Protein AF-A0A3M7N855-F1 (afdb_monomer)

Foldseek 3Di:
DDDDPDFFAADDDDPPDDPDDDAGDDPPQPADFQLKWKQKAAPPDPDTDTWFWLAASVLRHAPPDPDPDDPDPRRHRDTDTDADQDCPRVVSVQVPDDCVNGGPGGMDIDIDDQPHPVRPVDDPVRSVPPPDDDDDDDDSRCRSVNRRVVNVVVVVVVVVVVVVVPDDDD

Nearest PDB structures (foldseek):
  5ogx-assembly1_A  TM=7.731E-01  e=2.009E-02  Amycolatopsis methanolica 239
  5m8i-assembly1_A  TM=2.049E-01  e=6.985E+00  Homo sapiens

Secondary structure (DSSP, 8-state):
------PPPBB---SSS--------PSSP----TT-EEEEE-TT--SPEEEEB-S-GGGGS-----S----PPPPPP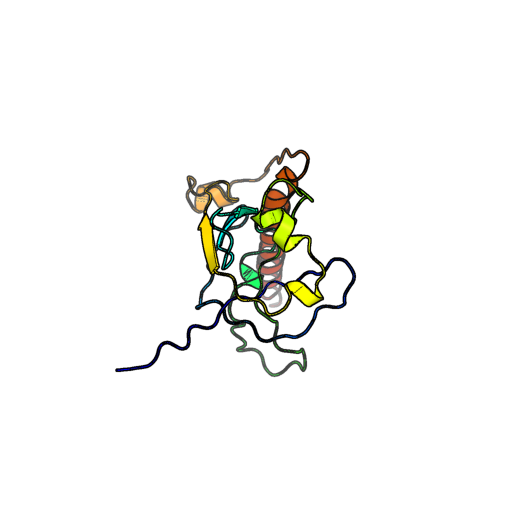---B-----TTSHHHHHHTS-HHHHBT-B-EEEEE----SS-TTS-HHHHHT---------GGGGHHHHHHHHHHHHHHHHHHHHHHTT----

Mean predicted aligned error: 10.99 Å

Radius of gyration: 18.7 Å; Cα contacts (8 Å, |Δi|>4): 219; chains: 1; bounding box: 60×41×47 Å

Structure (mmCIF, N/CA/C/O backbone):
data_AF-A0A3M7N855-F1
#
_entry.id   AF-A0A3M7N855-F1
#
loop_
_atom_site.group_PDB
_atom_site.id
_atom_site.type_symbol
_atom_site.label_atom_id
_atom_site.label_alt_id
_atom_site.label_comp_id
_atom_site.label_asym_id
_atom_site.label_entity_id
_atom_site.label_seq_id
_atom_site.pdbx_PDB_ins_code
_atom_site.Cartn_x
_atom_site.Cartn_y
_atom_site.Cartn_z
_atom_site.occupancy
_atom_site.B_iso_or_equiv
_atom_site.auth_seq_id
_atom_site.auth_comp_id
_atom_site.auth_asym_id
_atom_site.auth_atom_id
_atom_site.pdbx_PDB_model_num
ATOM 1 N N . MET A 1 1 ? 16.494 -20.691 25.460 1.00 31.66 1 MET A N 1
ATOM 2 C CA . MET A 1 1 ? 15.210 -20.409 24.784 1.00 31.66 1 MET A CA 1
ATOM 3 C C . MET A 1 1 ? 15.028 -18.900 24.778 1.00 31.66 1 MET A C 1
ATOM 5 O O . MET A 1 1 ? 14.786 -18.340 25.837 1.00 31.66 1 MET A O 1
ATOM 9 N N . ALA A 1 2 ? 15.296 -18.228 23.657 1.00 28.28 2 ALA A N 1
ATOM 10 C CA . ALA A 1 2 ? 15.211 -16.769 23.586 1.00 28.28 2 ALA A CA 1
ATOM 11 C C . ALA A 1 2 ? 13.758 -16.338 23.326 1.00 28.28 2 ALA A C 1
ATOM 13 O O . ALA A 1 2 ? 13.122 -16.823 22.393 1.00 28.28 2 ALA A O 1
ATOM 14 N N . SER A 1 3 ? 13.261 -15.464 24.200 1.00 33.09 3 SER A N 1
ATOM 15 C CA . SER A 1 3 ? 11.939 -14.837 24.183 1.00 33.09 3 SER A CA 1
ATOM 16 C C . SER A 1 3 ? 11.781 -13.918 22.964 1.00 33.09 3 SER A C 1
ATOM 18 O O . SER A 1 3 ? 12.612 -13.039 22.734 1.00 33.09 3 SER A O 1
ATOM 20 N N . ALA A 1 4 ? 10.725 -14.140 22.179 1.00 33.78 4 ALA A N 1
ATOM 21 C CA . ALA A 1 4 ? 10.366 -13.345 21.011 1.00 33.78 4 ALA A CA 1
ATOM 22 C C . ALA A 1 4 ? 9.604 -12.085 21.445 1.00 33.78 4 ALA A C 1
ATOM 24 O O . ALA A 1 4 ? 8.377 -12.082 21.494 1.00 33.78 4 ALA A O 1
ATOM 25 N N . ASN A 1 5 ? 10.330 -11.009 21.748 1.00 34.28 5 ASN A N 1
ATOM 26 C CA . ASN A 1 5 ? 9.730 -9.677 21.771 1.00 34.28 5 ASN A CA 1
ATOM 27 C C . ASN A 1 5 ? 9.720 -9.144 20.335 1.00 34.28 5 ASN A C 1
ATOM 29 O O . ASN A 1 5 ? 10.641 -8.462 19.887 1.00 34.28 5 ASN A O 1
ATOM 33 N N . ASP A 1 6 ? 8.698 -9.570 19.595 1.00 34.72 6 ASP A N 1
ATOM 34 C CA . ASP A 1 6 ? 8.428 -9.140 18.233 1.00 34.72 6 ASP A CA 1
ATOM 35 C C . ASP A 1 6 ? 7.901 -7.710 18.246 1.00 34.72 6 ASP A C 1
ATOM 37 O O . ASP A 1 6 ? 6.833 -7.425 18.781 1.00 34.72 6 ASP A O 1
ATOM 41 N N . SER A 1 7 ? 8.674 -6.793 17.684 1.00 36.81 7 SER A N 1
ATOM 42 C CA . SER A 1 7 ? 8.254 -5.412 17.529 1.00 36.81 7 SER A CA 1
ATOM 43 C C . SER A 1 7 ? 7.100 -5.317 16.538 1.00 36.81 7 SER A C 1
ATOM 45 O O . SER A 1 7 ? 7.173 -5.833 15.420 1.00 36.81 7 SER A O 1
ATOM 47 N N . ILE A 1 8 ? 6.024 -4.674 16.979 1.00 41.34 8 ILE A N 1
ATOM 48 C CA . ILE A 1 8 ? 4.740 -4.693 16.294 1.00 41.34 8 ILE A CA 1
ATOM 49 C C . ILE A 1 8 ? 4.556 -3.372 15.539 1.00 41.34 8 ILE A C 1
ATOM 51 O O . ILE A 1 8 ? 4.750 -2.313 16.139 1.00 41.34 8 ILE A O 1
ATOM 55 N N . PRO A 1 9 ? 4.210 -3.382 14.238 1.00 45.12 9 PRO A N 1
ATOM 56 C CA . PRO A 1 9 ? 3.994 -2.146 13.507 1.00 45.12 9 PRO A CA 1
ATOM 57 C C . PRO A 1 9 ? 2.756 -1.426 14.050 1.00 45.12 9 PRO A C 1
ATOM 59 O O . PRO A 1 9 ? 1.728 -2.036 14.347 1.00 45.12 9 PRO A O 1
ATOM 62 N N . HIS A 1 10 ? 2.873 -0.110 14.164 1.00 48.25 10 HIS A N 1
ATOM 63 C CA . HIS A 1 10 ? 1.821 0.776 14.634 1.00 48.25 10 HIS A CA 1
ATOM 64 C C . HIS A 1 10 ? 1.287 1.603 13.456 1.00 48.25 10 HIS A C 1
ATOM 66 O O . HIS A 1 10 ? 2.022 1.935 12.522 1.00 48.25 10 HIS A O 1
ATOM 72 N N . VAL A 1 11 ? 0.003 1.948 13.505 1.00 51.38 11 VAL A N 1
ATOM 73 C CA . VAL A 1 11 ? -0.648 2.784 12.491 1.00 51.38 11 VAL A CA 1
ATOM 74 C C . VAL A 1 11 ? -0.388 4.260 12.800 1.00 51.38 11 VAL A C 1
ATOM 76 O O . VAL A 1 11 ? -0.646 4.700 13.916 1.00 51.38 11 VAL A O 1
ATOM 79 N N . VAL A 1 12 ? 0.064 5.032 11.807 1.00 49.91 12 VAL A N 1
ATOM 80 C CA . VAL A 1 12 ? 0.184 6.502 11.866 1.00 49.91 12 VAL A CA 1
ATOM 81 C C . VAL A 1 12 ? -0.772 7.113 10.849 1.00 49.91 12 VAL A C 1
ATOM 83 O O . VAL A 1 12 ? -0.868 6.629 9.722 1.00 49.91 12 VAL A O 1
ATOM 86 N N . ARG A 1 13 ? -1.479 8.184 11.223 1.00 43.84 13 ARG A N 1
ATOM 87 C CA . ARG A 1 13 ? -2.327 8.966 10.309 1.00 43.84 13 ARG A CA 1
ATOM 88 C C . ARG A 1 13 ? -1.818 10.398 10.209 1.00 43.84 13 ARG A C 1
ATOM 90 O O . ARG A 1 13 ? -1.681 11.061 11.226 1.00 43.84 13 ARG A O 1
ATOM 97 N N . THR A 1 14 ? -1.598 10.888 8.991 1.00 47.66 14 THR A N 1
ATOM 98 C CA . THR A 1 14 ? -0.965 12.195 8.716 1.00 47.66 14 THR A CA 1
ATOM 99 C C . THR A 1 14 ? -1.920 13.248 8.142 1.00 47.66 14 THR A C 1
ATOM 101 O O . THR A 1 14 ? -1.479 14.253 7.600 1.00 47.66 14 THR A O 1
ATOM 104 N N . GLY A 1 15 ? -3.240 13.069 8.273 1.00 32.06 15 GLY A N 1
ATOM 105 C CA . GLY A 1 15 ? -4.224 13.946 7.620 1.00 32.06 15 GLY A CA 1
ATOM 106 C C . GLY A 1 15 ? -4.172 15.427 8.029 1.00 32.06 15 GLY A C 1
ATOM 107 O O . GLY A 1 15 ? -4.492 16.272 7.203 1.00 32.06 15 GLY A O 1
ATOM 108 N N . HIS A 1 16 ? -3.764 15.748 9.266 1.00 32.84 16 HIS A N 1
ATOM 109 C CA . HIS A 1 16 ? -3.663 17.130 9.775 1.00 32.84 16 HIS A CA 1
ATOM 110 C C . HIS A 1 16 ? -2.616 17.334 10.893 1.00 32.84 16 HIS A C 1
ATOM 112 O O . HIS A 1 16 ? -2.521 18.431 11.439 1.00 32.84 16 HIS A O 1
ATOM 118 N N . GLU A 1 17 ? -1.826 16.316 11.248 1.00 34.25 17 GLU A N 1
ATOM 119 C CA . GLU A 1 17 ? -0.841 16.408 12.335 1.00 34.25 17 GLU A CA 1
ATOM 120 C C . GLU A 1 17 ? 0.596 16.475 11.791 1.00 34.25 17 GLU A C 1
ATOM 122 O O . GLU A 1 17 ? 0.917 15.761 10.832 1.00 34.25 17 GLU A O 1
ATOM 127 N N . PRO A 1 18 ? 1.483 17.300 12.390 1.00 33.12 18 PRO A N 1
ATOM 128 C CA . PRO A 1 18 ? 2.908 17.246 12.092 1.00 33.12 18 PRO A CA 1
ATOM 129 C C . PRO A 1 18 ? 3.434 15.832 12.355 1.00 33.12 18 PRO A C 1
ATOM 131 O O . PRO A 1 18 ? 2.997 15.167 13.293 1.00 33.12 18 PRO A O 1
ATOM 134 N N . ARG A 1 19 ? 4.362 15.372 11.503 1.00 38.56 19 ARG A N 1
ATOM 135 C CA . ARG A 1 19 ? 4.980 14.036 11.563 1.00 38.56 19 ARG A CA 1
ATOM 136 C C . ARG A 1 19 ? 5.354 13.700 13.012 1.00 38.56 19 ARG A C 1
ATOM 138 O O . ARG A 1 19 ? 6.293 14.284 13.548 1.00 38.56 19 ARG A O 1
ATOM 145 N N . GLN A 1 20 ? 4.628 12.781 13.648 1.00 34.28 20 GLN A N 1
ATOM 146 C CA . GLN A 1 20 ? 4.982 12.338 14.994 1.00 34.28 20 GLN A CA 1
ATOM 147 C C . GLN A 1 20 ? 6.277 11.518 14.913 1.00 34.28 20 GLN A C 1
ATOM 149 O O . GLN A 1 20 ? 6.354 10.523 14.190 1.00 34.28 20 GLN A O 1
ATOM 154 N N . ALA A 1 21 ? 7.309 11.961 15.633 1.00 32.97 21 ALA A N 1
ATOM 155 C CA . ALA A 1 21 ? 8.557 11.230 15.795 1.00 32.97 21 ALA A CA 1
ATOM 156 C C . ALA A 1 21 ? 8.322 10.059 16.762 1.00 32.97 21 ALA A C 1
ATOM 158 O O . ALA A 1 21 ? 8.164 10.261 17.964 1.00 32.97 21 ALA A O 1
ATOM 159 N N . GLY A 1 22 ? 8.266 8.839 16.233 1.00 33.19 22 GLY A N 1
ATOM 160 C CA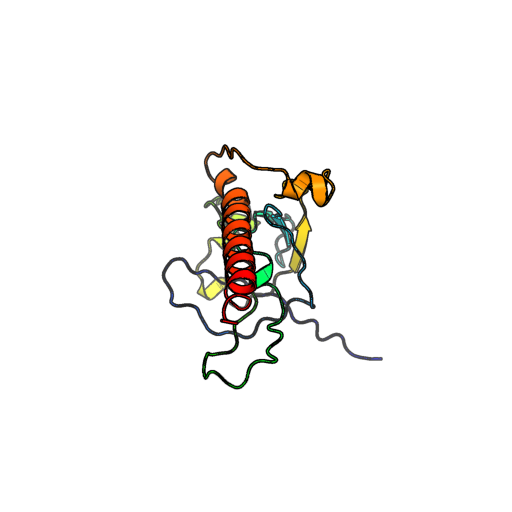 . GLY A 1 22 ? 8.082 7.613 17.006 1.00 33.19 22 GLY A CA 1
ATOM 161 C C . GLY A 1 22 ? 8.920 6.487 16.416 1.00 33.19 22 GLY A C 1
ATOM 162 O O . GLY A 1 22 ? 8.987 6.325 15.203 1.00 33.19 22 GLY A O 1
ATOM 163 N N . THR A 1 23 ? 9.601 5.716 17.259 1.00 33.16 23 THR A N 1
ATOM 164 C CA . THR A 1 23 ? 10.444 4.603 16.810 1.00 33.16 23 THR A CA 1
ATOM 165 C C . THR A 1 23 ? 9.565 3.409 16.444 1.00 33.16 23 THR A C 1
ATOM 167 O O . THR A 1 23 ? 8.985 2.771 17.316 1.00 33.16 23 THR A O 1
ATOM 170 N N . TRP A 1 24 ? 9.479 3.082 15.154 1.00 40.09 24 TRP A N 1
ATOM 171 C CA . TRP A 1 24 ? 8.793 1.881 14.672 1.00 40.09 24 TRP A CA 1
ATOM 172 C C . TRP A 1 24 ? 9.794 0.748 14.475 1.00 40.09 24 TRP A C 1
ATOM 174 O O . TRP A 1 24 ? 10.879 0.963 13.922 1.00 40.09 24 TRP A O 1
ATOM 184 N N . HIS A 1 25 ? 9.404 -0.483 14.804 1.00 34.47 25 HIS A N 1
ATOM 185 C CA . HIS A 1 25 ? 10.108 -1.636 14.258 1.00 34.47 25 HIS A CA 1
ATOM 186 C C . HIS A 1 25 ? 9.155 -2.560 13.499 1.00 34.47 25 HIS A C 1
ATOM 188 O O . HIS A 1 25 ? 8.433 -3.362 14.073 1.00 34.47 25 HIS A O 1
ATOM 194 N N . ALA A 1 26 ? 9.188 -2.447 12.172 1.00 39.25 26 ALA A N 1
ATOM 195 C CA . ALA A 1 26 ? 8.911 -3.569 11.288 1.00 39.25 26 ALA A CA 1
ATOM 196 C C . ALA A 1 26 ? 10.171 -4.447 11.244 1.00 39.25 26 ALA A C 1
ATOM 198 O O . ALA A 1 26 ? 11.281 -3.903 11.193 1.00 39.25 26 ALA A O 1
ATOM 199 N N . ARG A 1 27 ? 10.030 -5.782 11.261 1.00 38.97 27 ARG A N 1
ATOM 200 C CA . ARG A 1 27 ? 11.181 -6.686 11.099 1.00 38.97 27 ARG A CA 1
ATOM 201 C C . ARG A 1 27 ? 11.943 -6.311 9.823 1.00 38.97 27 ARG A C 1
ATOM 203 O O . ARG A 1 27 ? 11.352 -6.331 8.741 1.00 38.97 27 ARG A O 1
ATOM 210 N N . PRO A 1 28 ? 13.231 -5.947 9.925 1.00 47.56 28 PRO A N 1
ATOM 211 C CA . PRO A 1 28 ? 13.980 -5.559 8.756 1.00 47.56 28 PRO A CA 1
ATOM 212 C C . PRO A 1 28 ? 14.225 -6.748 7.817 1.00 47.56 28 PRO A C 1
ATOM 214 O O . PRO A 1 28 ? 14.523 -7.845 8.288 1.00 47.56 28 PRO A O 1
ATOM 217 N N . PRO A 1 29 ? 14.219 -6.506 6.500 1.00 54.03 29 PRO A N 1
ATOM 218 C CA . PRO A 1 29 ? 13.731 -5.298 5.844 1.00 54.03 29 PRO A CA 1
ATOM 219 C C . PRO A 1 29 ? 12.289 -5.530 5.382 1.00 54.03 29 PRO A C 1
ATOM 221 O O . PRO A 1 29 ? 12.014 -6.490 4.662 1.00 54.03 29 PRO A O 1
ATOM 224 N N . LEU A 1 30 ? 11.382 -4.617 5.739 1.00 71.75 30 LEU A N 1
ATOM 225 C CA . LEU A 1 30 ? 10.129 -4.456 5.011 1.00 71.75 30 LEU A CA 1
ATOM 226 C C . LEU A 1 30 ? 10.497 -4.085 3.569 1.00 71.75 30 LEU A C 1
ATOM 228 O O . LEU A 1 30 ? 10.854 -2.946 3.283 1.00 71.75 30 LEU A O 1
ATOM 232 N N . ARG A 1 31 ? 10.500 -5.078 2.677 1.00 82.19 31 ARG A N 1
ATOM 233 C CA . ARG A 1 31 ? 10.799 -4.895 1.256 1.00 82.19 31 ARG A CA 1
ATOM 234 C C . ARG A 1 31 ? 9.494 -4.940 0.488 1.00 82.19 31 ARG A C 1
ATOM 236 O O . ARG A 1 31 ? 8.865 -5.991 0.403 1.00 82.19 31 ARG A O 1
ATOM 243 N N . HIS A 1 32 ? 9.127 -3.809 -0.089 1.00 90.38 32 HIS A N 1
ATOM 244 C CA . HIS A 1 32 ? 8.076 -3.738 -1.088 1.00 90.38 32 HIS A CA 1
ATOM 245 C C . HIS A 1 32 ? 8.620 -3.082 -2.356 1.00 90.38 32 HIS A C 1
ATOM 247 O O . HIS A 1 32 ? 9.690 -2.472 -2.363 1.00 90.38 32 HIS A O 1
ATOM 253 N N . LEU A 1 33 ? 7.873 -3.228 -3.436 1.00 93.75 33 LEU A N 1
ATOM 254 C CA . LEU A 1 33 ? 8.061 -2.524 -4.691 1.00 93.75 33 LEU A CA 1
ATOM 255 C C . LEU A 1 33 ? 6.988 -1.436 -4.819 1.00 93.75 33 LEU A C 1
ATOM 257 O O . LEU A 1 33 ? 5.928 -1.542 -4.191 1.00 93.75 33 LEU A O 1
ATOM 261 N N . PRO A 1 34 ? 7.233 -0.392 -5.622 1.00 96.12 34 PRO A N 1
ATOM 262 C CA . PRO A 1 34 ? 6.203 0.584 -5.942 1.00 96.12 34 PRO A CA 1
ATOM 263 C C . PRO A 1 34 ? 5.015 -0.103 -6.621 1.00 96.12 34 PRO A C 1
ATOM 265 O O . PRO A 1 34 ? 5.209 -0.935 -7.507 1.00 96.12 34 PRO A O 1
ATOM 268 N N . GLY A 1 35 ? 3.799 0.225 -6.195 1.00 96.06 35 GLY A N 1
ATOM 269 C CA . GLY A 1 35 ? 2.539 -0.330 -6.692 1.00 96.06 35 GLY A CA 1
ATOM 270 C C . GLY A 1 35 ? 1.974 -1.507 -5.893 1.00 96.06 35 GLY A C 1
ATOM 271 O O . GLY A 1 35 ? 0.849 -1.941 -6.144 1.00 96.06 35 GLY A O 1
ATOM 272 N N . GLN A 1 36 ? 2.722 -2.020 -4.915 1.00 95.62 36 GLN A N 1
ATOM 273 C CA . GLN A 1 36 ? 2.263 -3.108 -4.052 1.00 95.62 36 GLN A CA 1
ATOM 274 C C . GLN A 1 36 ? 1.263 -2.646 -2.983 1.00 95.62 36 GLN A C 1
ATOM 276 O O . GLN A 1 36 ? 1.135 -1.463 -2.668 1.00 95.62 36 GLN A O 1
ATOM 281 N N . TYR A 1 37 ? 0.539 -3.606 -2.415 1.00 94.44 37 TYR A N 1
ATOM 282 C CA . TYR A 1 37 ? -0.416 -3.390 -1.330 1.00 94.44 37 TYR A CA 1
ATOM 283 C C . TYR A 1 37 ? -0.043 -4.235 -0.110 1.00 94.44 37 TYR A C 1
ATOM 285 O O . TYR A 1 37 ? 0.822 -5.108 -0.196 1.00 94.44 37 TYR A O 1
ATOM 293 N N . ILE A 1 38 ? -0.700 -3.982 1.020 1.00 93.69 38 ILE A N 1
ATOM 294 C CA . ILE A 1 38 ? -0.640 -4.838 2.201 1.00 93.69 38 ILE A CA 1
ATOM 295 C C . ILE A 1 38 ? -1.955 -5.583 2.419 1.00 93.69 38 ILE A C 1
ATOM 297 O O . ILE A 1 38 ? -3.028 -5.005 2.253 1.00 93.69 38 ILE A O 1
ATOM 301 N N . ASP A 1 39 ? -1.853 -6.836 2.842 1.00 89.06 39 ASP A N 1
ATOM 302 C CA . ASP A 1 39 ? -2.915 -7.570 3.521 1.00 89.06 39 ASP A CA 1
ATOM 303 C C . ASP A 1 39 ? -2.788 -7.284 5.021 1.00 89.06 39 ASP A C 1
ATOM 305 O O . ASP A 1 39 ? -1.873 -7.777 5.681 1.00 89.06 39 ASP A O 1
ATOM 309 N N . LEU A 1 40 ? -3.653 -6.416 5.546 1.00 90.81 40 LEU A N 1
ATOM 310 C CA . LEU A 1 40 ? -3.650 -5.947 6.929 1.00 90.81 40 LEU A CA 1
ATOM 311 C C . LEU A 1 40 ? -4.517 -6.844 7.820 1.00 90.81 40 LEU A C 1
ATOM 313 O O . LEU A 1 40 ? -5.718 -7.008 7.592 1.00 90.81 40 LEU A O 1
ATOM 317 N N . HIS A 1 41 ? -3.909 -7.340 8.890 1.00 87.62 41 HIS A N 1
ATOM 318 C CA . HIS A 1 41 ? -4.536 -8.102 9.959 1.00 87.62 41 HIS A CA 1
ATOM 319 C C . HIS A 1 41 ? -4.614 -7.240 11.225 1.00 87.62 41 HIS A C 1
ATOM 321 O O . HIS A 1 41 ? -3.590 -6.821 11.777 1.00 87.62 41 HIS A O 1
ATOM 327 N N . ILE A 1 42 ? -5.836 -6.996 11.697 1.00 91.25 42 ILE A N 1
ATOM 328 C CA . ILE A 1 42 ? -6.111 -6.191 12.892 1.00 91.25 42 ILE A CA 1
ATOM 329 C C . ILE A 1 42 ? -6.607 -7.130 14.002 1.00 91.25 42 ILE A C 1
ATOM 331 O O . ILE A 1 42 ? -7.564 -7.875 13.769 1.00 91.25 42 ILE A O 1
ATOM 335 N N . PRO A 1 43 ? -6.002 -7.119 15.205 1.00 89.31 43 PRO A N 1
ATOM 336 C CA . PRO A 1 43 ? -6.474 -7.930 16.323 1.00 89.31 43 PRO A CA 1
ATOM 337 C C . PRO A 1 43 ? -7.969 -7.723 16.601 1.00 89.31 43 PRO A C 1
ATOM 339 O O . PRO A 1 43 ? -8.447 -6.596 16.695 1.00 89.31 43 PRO A O 1
ATOM 342 N N . GLY A 1 44 ? -8.717 -8.822 16.719 1.00 91.62 44 GLY A N 1
ATOM 343 C CA . GLY A 1 44 ? -10.165 -8.788 16.958 1.00 91.62 44 GLY A CA 1
ATOM 344 C C . GLY A 1 44 ? -11.033 -8.543 15.716 1.00 91.62 44 GLY A C 1
ATOM 345 O O . GLY A 1 44 ? -12.254 -8.637 15.822 1.00 91.62 44 GLY A O 1
ATOM 346 N N . ILE A 1 45 ? -10.446 -8.294 14.538 1.00 93.19 45 ILE A N 1
ATOM 347 C CA . ILE A 1 45 ? -11.176 -8.181 13.268 1.00 93.19 45 ILE A CA 1
ATOM 348 C C . ILE A 1 45 ? -10.814 -9.381 12.382 1.00 93.19 45 ILE A C 1
ATOM 350 O O . ILE A 1 45 ? -9.687 -9.459 11.896 1.00 93.19 45 ILE A O 1
ATOM 354 N N . PRO A 1 46 ? -11.743 -10.327 12.143 1.00 90.19 46 PRO A N 1
ATOM 355 C CA . PRO A 1 46 ? -11.439 -11.551 11.394 1.00 90.19 46 PRO A CA 1
ATOM 356 C C . PRO A 1 46 ? -11.228 -11.306 9.892 1.00 90.19 46 PRO A C 1
ATOM 358 O O . PRO A 1 46 ? -10.635 -12.130 9.202 1.00 90.19 46 PRO A O 1
ATOM 361 N N . THR A 1 47 ? -11.729 -10.187 9.368 1.00 94.00 47 THR A N 1
ATOM 362 C CA . THR A 1 47 ? -11.583 -9.808 7.961 1.00 94.00 47 THR A CA 1
ATOM 363 C C . THR A 1 47 ? -10.203 -9.204 7.706 1.00 94.00 47 THR A C 1
ATOM 365 O O . THR A 1 47 ? -9.818 -8.248 8.373 1.00 94.00 47 THR A O 1
ATOM 368 N N . VAL A 1 48 ? -9.492 -9.709 6.697 1.00 90.50 48 VAL A N 1
ATOM 369 C CA . VAL A 1 48 ? -8.231 -9.121 6.217 1.00 90.50 48 VAL A CA 1
ATOM 370 C C . VAL A 1 48 ? -8.529 -7.924 5.312 1.00 90.50 48 VAL A C 1
ATOM 372 O O . VAL A 1 48 ? -9.402 -8.001 4.445 1.00 90.50 48 VAL A O 1
ATOM 375 N N . GLY A 1 49 ? -7.833 -6.806 5.523 1.00 90.19 49 GLY A N 1
ATOM 376 C CA . GLY A 1 49 ? -7.996 -5.588 4.726 1.00 90.19 49 GLY A CA 1
ATOM 377 C C . GLY A 1 49 ? -6.878 -5.404 3.706 1.00 90.19 49 GLY A C 1
ATOM 378 O O . GLY A 1 49 ? -5.725 -5.288 4.095 1.00 90.19 49 GLY A O 1
ATOM 379 N N . GLY A 1 50 ? -7.212 -5.318 2.419 1.00 93.12 50 GLY A N 1
ATOM 380 C CA . GLY A 1 50 ? -6.249 -4.989 1.364 1.00 93.12 50 GLY A CA 1
ATOM 381 C C . GLY A 1 50 ? -6.099 -3.477 1.184 1.00 93.12 50 GLY A C 1
ATOM 382 O O . GLY A 1 50 ? -7.070 -2.815 0.810 1.00 93.12 50 GLY A O 1
ATOM 383 N N . PHE A 1 51 ? -4.904 -2.921 1.410 1.00 94.94 51 PHE A N 1
ATOM 384 C CA . PHE A 1 51 ? -4.647 -1.479 1.274 1.00 94.94 51 PHE A CA 1
ATOM 385 C C . PHE A 1 51 ? -3.364 -1.190 0.498 1.00 94.94 51 PHE A C 1
ATOM 387 O O . PHE A 1 51 ? -2.298 -1.697 0.831 1.00 94.94 51 PHE A O 1
ATOM 394 N N . THR A 1 52 ? -3.450 -0.356 -0.537 1.00 94.88 52 THR A N 1
ATOM 395 C CA . THR A 1 52 ? -2.288 -0.003 -1.361 1.00 94.88 52 THR A CA 1
ATOM 396 C C . THR A 1 52 ? -1.294 0.873 -0.607 1.00 94.88 52 THR A C 1
ATOM 398 O O . THR A 1 52 ? -1.693 1.839 0.045 1.00 94.88 52 THR A O 1
ATOM 401 N N . ILE A 1 53 ? -0.007 0.555 -0.754 1.00 94.62 53 ILE A N 1
ATOM 402 C CA . ILE A 1 53 ? 1.094 1.380 -0.261 1.00 94.62 53 ILE A CA 1
ATOM 403 C C . ILE A 1 53 ? 1.261 2.574 -1.203 1.00 94.62 53 ILE A C 1
ATOM 405 O O . ILE A 1 53 ? 1.365 2.398 -2.417 1.00 94.62 53 ILE A O 1
ATOM 409 N N . THR A 1 54 ? 1.279 3.783 -0.650 1.00 95.62 54 THR A N 1
ATOM 410 C CA . THR A 1 54 ? 1.482 5.031 -1.403 1.00 95.62 54 THR A CA 1
ATOM 411 C C . THR A 1 54 ? 2.895 5.586 -1.265 1.00 95.62 54 THR A C 1
ATOM 413 O O . THR A 1 54 ? 3.321 6.347 -2.127 1.00 95.62 54 THR A O 1
ATOM 416 N N . SER A 1 55 ? 3.628 5.200 -0.218 1.00 92.75 55 SER A N 1
ATOM 417 C CA . SER A 1 55 ? 5.018 5.614 -0.004 1.00 92.75 55 SER A CA 1
ATOM 418 C C . SER A 1 55 ? 6.002 4.842 -0.892 1.00 92.75 55 SER A C 1
ATOM 420 O O . SER A 1 55 ? 5.697 3.771 -1.427 1.00 92.75 55 SER A O 1
ATOM 422 N N . THR A 1 56 ? 7.217 5.369 -1.037 1.00 92.25 56 THR A N 1
ATOM 423 C CA . THR A 1 56 ? 8.295 4.706 -1.782 1.00 92.25 56 THR A CA 1
ATOM 424 C C . THR A 1 56 ? 8.972 3.613 -0.942 1.00 92.25 56 THR A C 1
ATOM 426 O O . THR A 1 56 ? 8.996 3.715 0.284 1.00 92.25 56 THR A O 1
ATOM 429 N N . PRO A 1 57 ? 9.579 2.575 -1.554 1.00 90.12 57 PRO A N 1
ATOM 430 C CA . PRO A 1 57 ? 10.326 1.550 -0.813 1.00 90.12 57 PRO A CA 1
ATOM 431 C C . PRO A 1 57 ? 11.410 2.107 0.118 1.00 90.12 57 PRO A C 1
ATOM 433 O O . PRO A 1 57 ? 11.698 1.518 1.157 1.00 90.12 57 PRO A O 1
ATOM 436 N N . GLN A 1 58 ? 12.001 3.249 -0.236 1.00 86.38 58 GLN A N 1
ATOM 437 C CA . GLN A 1 58 ? 13.052 3.916 0.525 1.00 86.38 58 GLN A CA 1
ATOM 438 C C . GLN A 1 58 ? 12.580 4.340 1.925 1.00 86.38 58 GLN A C 1
ATOM 440 O O . GLN A 1 58 ? 13.378 4.285 2.859 1.00 86.38 58 GLN A O 1
ATOM 445 N N . THR A 1 59 ? 11.298 4.686 2.115 1.00 84.81 59 THR A N 1
ATOM 446 C CA . THR A 1 59 ? 10.766 5.083 3.437 1.00 84.81 59 THR A CA 1
ATOM 447 C C . THR A 1 59 ? 10.714 3.921 4.429 1.00 84.81 59 THR A C 1
ATOM 449 O O . THR A 1 59 ? 10.688 4.138 5.641 1.00 84.81 59 THR A O 1
ATOM 452 N N . ALA A 1 60 ? 10.717 2.683 3.930 1.00 83.12 60 ALA A N 1
ATOM 453 C CA . ALA A 1 60 ? 10.693 1.468 4.735 1.00 83.12 60 ALA A CA 1
ATOM 454 C C . ALA A 1 60 ? 12.098 0.923 5.064 1.00 83.12 60 ALA A C 1
ATOM 456 O O . ALA A 1 60 ? 12.228 0.013 5.892 1.00 83.12 60 ALA A O 1
ATOM 457 N N . LEU A 1 61 ? 13.156 1.449 4.433 1.00 76.38 61 LEU A N 1
ATOM 458 C CA . LEU A 1 61 ? 14.517 0.939 4.595 1.00 76.38 61 LEU A CA 1
ATOM 459 C C . LEU A 1 61 ? 15.232 1.524 5.828 1.00 76.38 61 LEU A C 1
ATOM 461 O O . LEU A 1 61 ? 14.942 2.633 6.274 1.00 76.38 61 LEU A O 1
ATOM 465 N N . PRO A 1 62 ? 16.195 0.785 6.413 1.00 65.25 62 PRO A N 1
ATOM 466 C CA . PRO A 1 62 ? 17.151 1.354 7.355 1.00 65.25 62 PRO A CA 1
ATOM 467 C C . PRO A 1 62 ? 17.923 2.507 6.722 1.00 65.25 62 PRO A C 1
ATOM 469 O O . PRO A 1 62 ? 18.445 2.357 5.621 1.00 65.25 62 PRO A O 1
ATOM 472 N N . ILE A 1 63 ? 18.069 3.612 7.453 1.00 58.84 63 ILE A N 1
ATOM 473 C CA . ILE A 1 63 ? 19.089 4.605 7.128 1.00 58.84 63 ILE A CA 1
ATOM 474 C C . ILE A 1 63 ? 20.444 3.924 7.334 1.00 58.84 63 ILE A C 1
ATOM 476 O O . ILE A 1 63 ? 20.824 3.608 8.461 1.00 58.84 63 ILE A O 1
ATOM 480 N N . THR A 1 64 ? 21.162 3.655 6.251 1.00 51.22 64 THR A N 1
ATOM 481 C CA . THR A 1 64 ? 22.590 3.339 6.298 1.00 51.22 64 THR A CA 1
ATOM 482 C C . THR A 1 64 ? 23.349 4.656 6.263 1.00 51.22 64 THR A C 1
ATOM 484 O O . THR A 1 64 ? 23.787 5.099 5.205 1.00 51.22 64 THR A O 1
ATOM 487 N N . THR A 1 65 ? 23.447 5.342 7.399 1.00 47.44 65 THR A N 1
ATOM 488 C CA . THR A 1 65 ? 24.265 6.552 7.508 1.00 47.44 65 THR A CA 1
ATOM 489 C C . THR A 1 65 ? 25.726 6.145 7.685 1.00 47.44 65 THR A C 1
ATOM 491 O O . THR A 1 65 ? 26.142 5.752 8.769 1.00 47.44 65 THR A O 1
ATOM 494 N N . THR A 1 66 ? 26.511 6.235 6.612 1.00 43.00 66 THR A N 1
ATOM 495 C CA . THR A 1 66 ? 27.976 6.404 6.679 1.00 43.00 66 THR A CA 1
ATOM 496 C C . THR A 1 66 ? 28.388 7.877 6.568 1.00 43.00 66 THR A C 1
ATOM 498 O O . THR A 1 66 ? 29.574 8.183 6.621 1.00 43.00 66 THR A O 1
ATOM 501 N N . ALA A 1 67 ? 27.434 8.804 6.420 1.00 47.25 67 ALA A N 1
ATOM 502 C CA . ALA A 1 67 ? 27.711 10.235 6.353 1.00 47.25 67 ALA A CA 1
ATOM 503 C C . ALA A 1 67 ? 27.866 10.841 7.764 1.00 47.25 67 ALA A C 1
ATOM 505 O O . ALA A 1 67 ? 27.063 10.514 8.644 1.00 47.25 67 ALA A O 1
ATOM 506 N N . PRO A 1 68 ? 28.861 11.723 7.984 1.00 46.62 68 PRO A N 1
ATOM 507 C CA . PRO A 1 68 ? 29.083 12.362 9.274 1.00 46.62 68 PRO A CA 1
ATOM 508 C C . PRO A 1 68 ? 27.899 13.265 9.648 1.00 46.62 68 PRO A C 1
ATOM 510 O O . PRO A 1 68 ? 27.429 14.073 8.850 1.00 46.62 68 PRO A O 1
ATOM 513 N N . GLU A 1 69 ? 27.417 13.043 10.869 1.00 49.38 69 GLU A N 1
ATOM 514 C CA . GLU A 1 69 ? 26.538 13.849 11.724 1.00 49.38 69 GLU A CA 1
ATOM 515 C C . GLU A 1 69 ? 25.962 15.137 11.106 1.00 49.38 69 GLU A C 1
ATOM 517 O O . GLU A 1 69 ? 26.474 16.240 11.293 1.00 49.38 69 GLU A O 1
ATOM 522 N N . ARG A 1 70 ? 24.811 15.014 10.435 1.00 51.00 70 ARG A N 1
ATOM 523 C CA . ARG A 1 70 ? 23.841 16.115 10.356 1.00 51.00 70 ARG A CA 1
ATOM 524 C C . ARG A 1 70 ? 22.857 15.948 11.520 1.00 51.00 70 ARG A C 1
ATOM 526 O O . ARG A 1 70 ? 22.383 14.826 11.702 1.00 51.00 70 ARG A O 1
ATOM 533 N N . PRO A 1 71 ? 22.506 17.003 12.277 1.00 50.06 71 PRO A N 1
ATOM 534 C CA . PRO A 1 71 ? 21.601 16.929 13.431 1.00 50.06 71 PRO A CA 1
ATOM 535 C C . PRO A 1 71 ? 20.124 16.783 13.019 1.00 50.06 71 PRO A C 1
ATOM 537 O O . PRO A 1 71 ? 19.232 17.334 13.659 1.00 50.06 71 PRO A O 1
ATOM 540 N N . GLU A 1 72 ? 19.850 16.066 11.931 1.00 53.47 72 GLU A N 1
ATOM 541 C CA . GLU A 1 72 ? 18.485 15.721 11.551 1.00 53.47 72 GLU A CA 1
ATOM 542 C C . GLU A 1 72 ? 18.018 14.556 12.433 1.00 53.47 72 GLU A C 1
ATOM 544 O O . GLU A 1 72 ? 18.785 13.610 12.656 1.00 53.47 72 GLU A O 1
ATOM 549 N N . PRO A 1 73 ? 16.779 14.588 12.954 1.00 53.81 73 PRO A N 1
ATOM 550 C CA . PRO A 1 73 ? 16.249 13.475 13.726 1.00 53.81 73 PRO A CA 1
ATOM 551 C C . PRO A 1 73 ? 16.308 12.185 12.891 1.00 53.81 73 PRO A C 1
ATOM 553 O O . PRO A 1 73 ? 16.110 12.235 11.673 1.00 53.81 73 PRO A O 1
ATOM 556 N N . PRO A 1 74 ? 16.558 11.017 13.513 1.00 56.34 74 PRO A N 1
ATOM 557 C CA . PRO 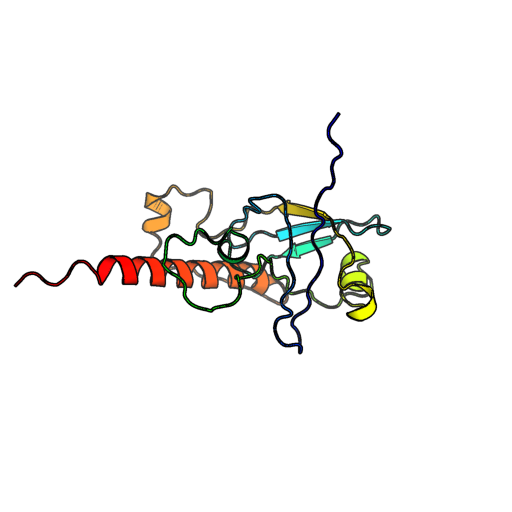A 1 74 ? 16.625 9.756 12.789 1.00 56.34 74 PRO A CA 1
ATOM 558 C C . PRO A 1 74 ? 15.333 9.547 11.992 1.00 56.34 74 PRO A C 1
ATOM 560 O O . PRO A 1 74 ? 14.237 9.457 12.555 1.00 56.34 74 PRO A O 1
ATOM 563 N N . GLN A 1 75 ? 15.467 9.492 10.664 1.00 60.62 75 GLN A N 1
ATOM 564 C CA . GLN A 1 75 ? 14.350 9.241 9.766 1.00 60.62 75 GLN A CA 1
ATOM 565 C C . GLN A 1 75 ? 13.663 7.935 10.159 1.00 60.62 75 GLN A C 1
ATOM 567 O O . GLN A 1 75 ? 14.212 6.833 10.179 1.00 60.62 75 GLN A O 1
ATOM 572 N N . THR A 1 76 ? 12.418 8.113 10.541 1.00 69.06 76 THR A N 1
ATOM 573 C CA . THR A 1 76 ? 11.572 7.076 11.080 1.00 69.06 76 THR A CA 1
ATOM 574 C C . THR A 1 76 ? 11.052 6.207 9.926 1.00 69.06 76 THR A C 1
ATOM 576 O O . THR A 1 76 ? 10.652 6.747 8.899 1.00 69.06 76 THR A O 1
ATOM 579 N N . ARG A 1 77 ? 11.083 4.871 10.058 1.00 79.00 77 ARG A N 1
ATOM 580 C CA . ARG A 1 77 ? 10.661 3.943 8.986 1.00 79.00 77 ARG A CA 1
ATOM 581 C C . ARG A 1 77 ? 9.150 3.811 8.932 1.00 79.00 77 ARG A C 1
ATOM 583 O O . ARG A 1 77 ? 8.553 3.436 9.935 1.00 79.00 77 ARG A O 1
ATOM 590 N N . TYR A 1 78 ? 8.539 4.007 7.777 1.00 84.81 78 TYR A N 1
ATOM 591 C CA . TYR A 1 78 ? 7.090 3.873 7.647 1.00 84.81 78 TYR A CA 1
ATOM 592 C C . TYR A 1 78 ? 6.678 3.430 6.246 1.00 84.81 78 TYR A C 1
ATOM 594 O O . TYR A 1 78 ? 7.430 3.560 5.278 1.00 84.81 78 TYR A O 1
ATOM 602 N N . ILE A 1 79 ? 5.445 2.935 6.163 1.00 89.69 79 ILE A N 1
ATOM 603 C CA . ILE A 1 79 ? 4.674 2.894 4.924 1.00 89.69 79 ILE A CA 1
ATOM 604 C C . ILE A 1 79 ? 3.483 3.833 5.056 1.00 89.69 79 ILE A C 1
ATOM 606 O O . ILE A 1 79 ? 2.931 3.990 6.145 1.00 89.69 79 ILE A O 1
ATOM 610 N N . GLU A 1 80 ? 3.081 4.441 3.949 1.00 92.12 80 GLU A N 1
ATOM 611 C CA . GLU A 1 80 ? 1.877 5.269 3.886 1.00 92.12 80 GLU A CA 1
ATOM 612 C C . GLU A 1 80 ? 0.775 4.529 3.142 1.00 92.12 80 GLU A C 1
ATOM 614 O O . GLU A 1 80 ? 1.032 3.819 2.169 1.00 92.12 80 GLU A O 1
ATOM 619 N N . LEU A 1 81 ? -0.457 4.702 3.616 1.00 92.88 81 LEU A N 1
ATOM 620 C CA . LEU A 1 81 ? -1.665 4.151 3.016 1.00 92.88 81 LEU A CA 1
ATOM 621 C C . LEU A 1 81 ? -2.669 5.291 2.838 1.00 92.88 81 LEU A C 1
ATOM 623 O O . LEU A 1 81 ? -2.916 6.052 3.775 1.00 92.88 81 LEU A O 1
ATOM 627 N N . ALA A 1 82 ? -3.320 5.363 1.680 1.00 88.50 82 ALA A N 1
ATOM 628 C CA . ALA A 1 82 ? -4.456 6.254 1.457 1.00 88.50 82 ALA A CA 1
ATOM 629 C C . ALA A 1 82 ? -5.749 5.432 1.403 1.00 88.50 82 ALA A C 1
ATOM 631 O O . ALA A 1 82 ? -5.955 4.624 0.499 1.00 88.50 82 ALA A O 1
ATOM 632 N N . ILE A 1 83 ? -6.627 5.603 2.393 1.00 89.81 83 ILE A N 1
ATOM 633 C CA . ILE A 1 83 ? -7.748 4.681 2.618 1.00 89.81 83 ILE A CA 1
ATOM 634 C C . ILE A 1 83 ? -9.070 5.423 2.513 1.00 89.81 83 ILE A C 1
ATOM 636 O O . ILE A 1 83 ? -9.381 6.282 3.338 1.00 89.81 83 ILE A O 1
ATOM 640 N N . GLN A 1 84 ? -9.889 5.044 1.535 1.00 89.88 84 GLN A N 1
ATOM 641 C CA . GLN A 1 84 ? -11.246 5.564 1.406 1.00 89.88 84 GLN A CA 1
ATOM 642 C C . GLN A 1 84 ? -12.111 5.143 2.598 1.00 89.88 84 GLN A C 1
ATOM 644 O O . GLN A 1 84 ? -12.063 3.999 3.055 1.00 89.88 84 GLN A O 1
ATOM 649 N N . LYS A 1 85 ? -12.935 6.074 3.094 1.00 91.00 85 LYS A N 1
ATOM 650 C CA . LYS A 1 85 ? -13.905 5.787 4.152 1.00 91.00 85 LYS A CA 1
ATOM 651 C C . LYS A 1 85 ? -14.911 4.753 3.663 1.00 91.00 85 LYS A C 1
ATOM 653 O O . LYS A 1 85 ? -15.658 5.012 2.725 1.00 91.00 85 LYS A O 1
ATOM 658 N N . SER A 1 86 ? -14.951 3.608 4.335 1.00 92.25 86 SER A N 1
ATOM 659 C CA . SER A 1 86 ? -15.895 2.532 4.043 1.00 92.25 86 SER A CA 1
ATOM 660 C C . SER A 1 86 ? -16.386 1.906 5.351 1.00 92.25 86 SER A C 1
ATOM 662 O O . SER A 1 86 ? -15.768 0.969 5.853 1.00 92.25 86 SER A O 1
ATOM 664 N N . PRO A 1 87 ? -17.474 2.430 5.949 1.00 91.25 87 PRO A N 1
ATOM 665 C CA . PRO A 1 87 ? -17.987 1.939 7.231 1.00 91.25 87 PRO A CA 1
ATOM 666 C C . PRO A 1 87 ? -18.424 0.467 7.205 1.00 91.25 87 PRO A C 1
ATOM 668 O O . PRO A 1 87 ? -18.400 -0.192 8.236 1.00 91.25 87 PRO A O 1
ATOM 671 N N . GLY A 1 88 ? -18.809 -0.053 6.032 1.00 93.81 88 GLY A N 1
ATOM 672 C CA . GLY A 1 88 ? -19.197 -1.455 5.849 1.00 93.81 88 GLY A CA 1
ATOM 673 C C . GLY A 1 88 ? -18.024 -2.428 5.675 1.00 93.81 88 GLY A C 1
ATOM 674 O O . GLY A 1 88 ? -18.240 -3.634 5.665 1.00 93.81 88 GLY A O 1
ATOM 675 N N . ASN A 1 89 ? -16.789 -1.934 5.535 1.00 92.94 89 ASN A N 1
ATOM 676 C CA . ASN A 1 89 ? -15.582 -2.756 5.492 1.00 92.94 89 ASN A CA 1
ATOM 677 C C . ASN A 1 89 ? -14.893 -2.681 6.868 1.00 92.94 89 ASN A C 1
ATOM 679 O O . ASN A 1 89 ? -14.367 -1.618 7.197 1.00 92.94 89 ASN A O 1
ATOM 683 N N . PRO A 1 90 ? -14.874 -3.755 7.683 1.00 96.88 90 PRO A N 1
ATOM 684 C CA . PRO A 1 90 ? -14.401 -3.662 9.065 1.00 96.88 90 PRO A CA 1
ATOM 685 C C . PRO A 1 90 ? -12.952 -3.158 9.211 1.00 96.88 90 PRO A C 1
ATOM 687 O O . PRO A 1 90 ? -12.734 -2.276 10.043 1.00 96.88 90 PRO A O 1
ATOM 690 N N . PRO A 1 91 ? -11.972 -3.599 8.392 1.00 94.75 91 PRO A N 1
ATOM 691 C CA . PRO A 1 91 ? -10.622 -3.035 8.436 1.00 94.75 91 PRO A CA 1
ATOM 692 C C . PRO A 1 91 ? -10.563 -1.537 8.113 1.00 94.75 91 PRO A C 1
ATOM 694 O O . PRO A 1 91 ? -9.901 -0.775 8.817 1.00 94.75 91 PRO A O 1
ATOM 697 N N . ALA A 1 92 ? -11.279 -1.079 7.082 1.00 93.62 92 ALA A N 1
ATOM 698 C CA . ALA A 1 92 ? -11.321 0.338 6.733 1.00 93.62 92 ALA A CA 1
ATOM 699 C C . ALA A 1 92 ? -12.047 1.153 7.812 1.00 93.62 92 ALA A C 1
ATOM 701 O O . ALA A 1 92 ? -11.584 2.231 8.178 1.00 93.62 92 ALA A O 1
ATOM 702 N N . ALA A 1 93 ? -13.151 0.638 8.353 1.00 95.44 93 ALA A N 1
ATOM 703 C CA . ALA A 1 93 ? -13.891 1.260 9.444 1.00 9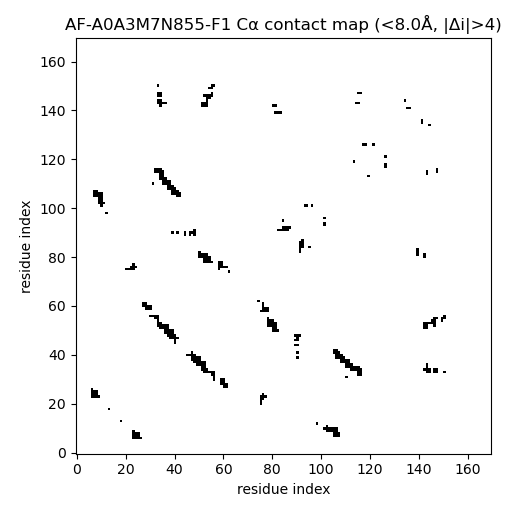5.44 93 ALA A CA 1
ATOM 704 C C . ALA A 1 93 ? -13.027 1.402 10.704 1.00 95.44 93 ALA A C 1
ATOM 706 O O . ALA A 1 93 ? -13.025 2.474 11.305 1.00 95.44 93 ALA A O 1
ATOM 707 N N . TYR A 1 94 ? -12.256 0.365 11.059 1.00 95.19 94 TYR A N 1
ATOM 708 C CA . TYR A 1 94 ? -11.275 0.415 12.145 1.00 95.19 94 TYR A CA 1
ATOM 709 C C . TYR A 1 94 ? -10.263 1.522 11.924 1.00 95.19 94 TYR A C 1
ATOM 711 O O . TYR A 1 94 ? -10.094 2.379 12.786 1.00 95.19 94 TYR A O 1
ATOM 719 N N . LEU A 1 95 ? -9.647 1.552 10.741 1.00 93.88 95 LEU A N 1
ATOM 720 C CA . LEU A 1 95 ? -8.673 2.585 10.439 1.00 93.88 95 LEU A CA 1
ATOM 721 C C . LEU A 1 95 ? -9.334 3.956 10.541 1.00 93.88 95 LEU A C 1
ATOM 723 O O . LEU A 1 95 ? -8.720 4.843 11.099 1.00 93.88 95 LEU A O 1
ATOM 727 N N . TRP A 1 96 ? -10.589 4.131 10.115 1.00 93.56 96 TRP A N 1
ATOM 728 C CA . TRP A 1 96 ? -11.337 5.393 10.198 1.00 93.56 96 TRP A CA 1
ATOM 729 C C . TRP A 1 96 ? -11.814 5.836 11.591 1.00 93.56 96 TRP A C 1
ATOM 731 O O . TRP A 1 96 ? -12.443 6.895 11.680 1.00 93.56 96 TRP A O 1
ATOM 741 N N . GLN A 1 97 ? -11.484 5.111 12.660 1.00 92.62 97 GLN A N 1
ATOM 742 C CA . GLN A 1 97 ? -11.724 5.556 14.036 1.00 92.62 97 GLN A CA 1
ATOM 743 C C . GLN A 1 97 ? -10.844 6.764 14.418 1.00 92.62 97 GLN A C 1
ATOM 745 O O . GLN A 1 97 ? -9.954 7.190 13.672 1.00 92.62 97 GLN A O 1
ATOM 750 N N . ALA A 1 98 ? -11.124 7.352 15.585 1.00 88.69 98 ALA A N 1
ATOM 751 C CA . ALA A 1 98 ? -10.345 8.467 16.110 1.00 88.69 98 ALA A CA 1
ATOM 752 C C . ALA A 1 98 ? -8.875 8.050 16.323 1.00 88.69 98 ALA A C 1
ATOM 754 O O . ALA A 1 98 ? -8.634 6.927 16.771 1.00 88.69 98 ALA A O 1
ATOM 755 N N . PRO A 1 99 ? -7.887 8.933 16.064 1.00 86.06 99 PRO A N 1
ATOM 756 C CA . PRO A 1 99 ? -6.474 8.601 16.250 1.00 86.06 99 PRO A CA 1
ATOM 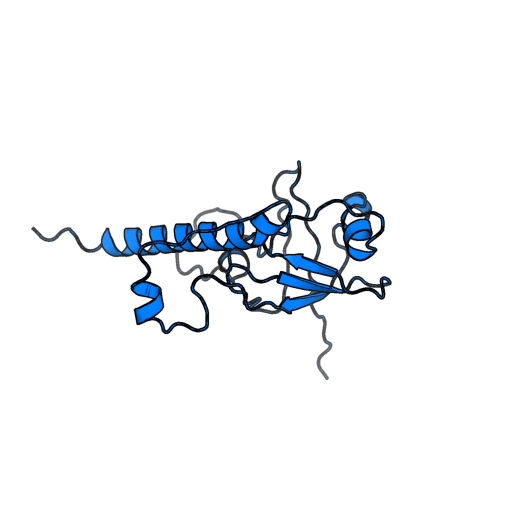757 C C . PRO A 1 99 ? -6.168 8.058 17.648 1.00 86.06 99 PRO A C 1
ATOM 759 O O . PRO A 1 99 ? -5.487 7.048 17.774 1.00 86.06 99 PRO A O 1
ATOM 762 N N . SER A 1 100 ? -6.756 8.640 18.695 1.00 87.12 100 SER A N 1
ATOM 763 C CA . SER A 1 100 ? -6.595 8.178 20.081 1.00 87.12 100 SER A CA 1
ATOM 764 C C . SER A 1 100 ? -7.015 6.722 20.321 1.00 87.12 100 SER A C 1
ATOM 766 O O . SER A 1 100 ? -6.591 6.128 21.307 1.00 87.12 100 SER A O 1
ATOM 768 N N . THR A 1 101 ? -7.834 6.139 19.443 1.00 87.69 101 THR A N 1
ATOM 769 C CA . THR A 1 101 ? -8.296 4.748 19.534 1.00 87.69 101 THR A CA 1
ATOM 770 C C . THR A 1 101 ? -7.372 3.764 18.816 1.00 87.69 101 THR A C 1
ATOM 772 O O . THR A 1 101 ? -7.358 2.586 19.161 1.00 87.69 101 THR A O 1
ATOM 775 N N . ILE A 1 102 ? -6.611 4.220 17.817 1.00 89.38 102 ILE A N 1
ATOM 776 C CA . ILE A 1 102 ? -5.856 3.333 16.914 1.00 89.38 102 ILE A CA 1
ATOM 777 C C . ILE A 1 102 ? -4.349 3.584 16.906 1.00 89.38 102 ILE A C 1
ATOM 779 O O . ILE A 1 102 ? -3.585 2.689 16.546 1.00 89.38 102 ILE A O 1
ATOM 783 N N . LEU A 1 103 ? -3.893 4.774 17.302 1.00 88.06 103 LEU A N 1
ATOM 784 C CA . LEU A 1 103 ? -2.467 5.057 17.423 1.00 88.06 103 LEU A CA 1
ATOM 785 C C . LEU A 1 103 ? -1.856 4.134 18.478 1.00 88.06 103 LEU A C 1
ATOM 787 O O . LEU A 1 103 ? -2.485 3.803 19.483 1.00 88.06 103 LEU A O 1
ATOM 791 N N . ASN A 1 104 ? -0.626 3.693 18.220 1.00 83.50 104 ASN A N 1
ATOM 792 C CA . ASN A 1 104 ? 0.109 2.720 19.035 1.00 83.50 104 ASN A CA 1
ATOM 793 C C . ASN A 1 104 ? -0.557 1.338 19.153 1.00 83.50 104 ASN A C 1
ATOM 795 O O . ASN A 1 104 ? 0.009 0.441 19.779 1.00 83.50 104 ASN A O 1
ATOM 799 N N . SER A 1 105 ? -1.705 1.117 18.504 1.00 84.19 105 SER A N 1
ATOM 800 C CA . SER A 1 105 ? -2.309 -0.206 18.447 1.00 84.19 105 SER A CA 1
ATOM 801 C C . SER A 1 105 ? -1.514 -1.096 17.492 1.00 84.19 105 SER A C 1
ATOM 803 O O . SER A 1 105 ? -1.227 -0.685 16.362 1.00 84.19 105 SER A O 1
ATOM 805 N N . PRO A 1 106 ? -1.135 -2.304 17.932 1.00 82.94 106 PRO A N 1
ATOM 806 C CA . PRO A 1 106 ? -0.422 -3.247 17.095 1.00 82.94 106 PRO A CA 1
ATOM 807 C C . PRO A 1 106 ? -1.294 -3.756 15.947 1.00 82.94 106 PRO A C 1
ATOM 809 O O . PRO A 1 106 ? -2.434 -4.177 16.155 1.00 82.94 106 PRO A O 1
ATOM 812 N N . VAL A 1 107 ? -0.720 -3.808 14.751 1.00 86.44 107 VAL A N 1
ATOM 813 C CA . VAL A 1 107 ? -1.279 -4.537 13.606 1.00 86.44 107 VAL A CA 1
ATOM 814 C C . VAL A 1 107 ? -0.236 -5.498 13.048 1.00 86.44 107 VAL A C 1
ATOM 816 O O . VAL A 1 107 ? 0.935 -5.442 13.407 1.00 86.44 107 VAL A O 1
ATOM 819 N N . SER A 1 108 ? -0.635 -6.407 12.169 1.00 85.50 108 SER A N 1
ATOM 820 C CA . SER A 1 108 ? 0.317 -7.198 11.381 1.00 85.50 108 SER A CA 1
ATOM 821 C C . SER A 1 108 ? -0.101 -7.174 9.924 1.00 85.50 108 SER A C 1
ATOM 823 O O . SER A 1 108 ? -1.270 -6.946 9.620 1.00 85.50 108 SER A O 1
ATOM 825 N N . PHE A 1 109 ? 0.844 -7.342 9.007 1.00 87.81 109 PHE A N 1
ATOM 826 C CA . PHE A 1 109 ? 0.518 -7.313 7.591 1.00 87.81 109 PHE A CA 1
ATOM 827 C C . PHE A 1 109 ? 1.498 -8.118 6.746 1.00 87.81 109 PHE A C 1
ATOM 829 O O . PHE A 1 109 ? 2.623 -8.397 7.167 1.00 87.81 109 PHE A O 1
ATOM 836 N N . GLN A 1 110 ? 1.067 -8.457 5.534 1.00 84.75 110 GLN A N 1
ATOM 837 C CA . GLN A 1 110 ? 1.900 -9.062 4.495 1.00 84.75 110 GLN A CA 1
ATOM 838 C C . GLN A 1 110 ? 1.884 -8.183 3.247 1.00 84.75 110 GLN A C 1
ATOM 840 O O . GLN A 1 110 ? 0.864 -7.581 2.934 1.00 84.75 110 GLN A O 1
ATOM 845 N N . VAL A 1 111 ? 3.009 -8.086 2.537 1.00 88.44 111 VAL A N 1
ATOM 846 C CA . VAL A 1 111 ? 3.081 -7.336 1.274 1.00 88.44 111 VAL A CA 1
ATOM 847 C C . VAL A 1 111 ? 2.646 -8.240 0.124 1.00 88.44 111 VAL A C 1
ATOM 849 O O . VAL A 1 111 ? 3.181 -9.336 -0.048 1.00 88.44 111 VAL A O 1
ATOM 852 N N . GLY A 1 112 ? 1.712 -7.753 -0.686 1.00 86.00 112 GLY A N 1
ATOM 853 C CA . GLY A 1 112 ? 1.151 -8.450 -1.835 1.00 86.00 112 GLY A CA 1
ATOM 854 C C . GLY A 1 112 ? 1.163 -7.609 -3.111 1.00 86.00 112 GLY A C 1
ATOM 855 O O . GLY A 1 112 ? 1.582 -6.452 -3.147 1.00 86.00 112 GLY A O 1
ATOM 856 N N . GLY A 1 113 ? 0.681 -8.212 -4.195 1.00 89.12 113 GLY A N 1
ATOM 857 C CA . GLY A 1 113 ? 0.495 -7.534 -5.475 1.00 89.12 113 GLY A CA 1
ATOM 858 C C . GLY A 1 113 ? 1.674 -7.642 -6.442 1.00 89.12 113 GLY A C 1
ATOM 859 O O . GLY A 1 113 ? 2.846 -7.721 -6.069 1.00 89.12 113 GLY A O 1
ATOM 860 N N . ARG A 1 114 ? 1.324 -7.671 -7.732 1.00 91.19 114 ARG A N 1
ATOM 861 C CA . ARG A 1 114 ? 2.256 -7.757 -8.871 1.00 91.19 114 ARG A CA 1
ATOM 862 C C . ARG A 1 114 ? 2.169 -6.552 -9.809 1.00 91.19 114 ARG A C 1
ATOM 864 O O . ARG A 1 114 ? 2.928 -6.490 -10.769 1.00 91.19 114 ARG A O 1
ATOM 871 N N . PHE A 1 115 ? 1.242 -5.632 -9.546 1.00 94.38 115 PHE A N 1
ATOM 872 C CA . PHE A 1 115 ? 1.094 -4.392 -10.295 1.00 94.38 115 PHE A CA 1
ATOM 873 C C . PHE A 1 115 ? 2.164 -3.411 -9.825 1.00 94.38 115 PHE A C 1
ATOM 875 O O . PHE A 1 115 ? 1.944 -2.641 -8.899 1.00 94.38 115 PHE A O 1
ATOM 882 N N . THR A 1 116 ? 3.356 -3.513 -10.403 1.00 95.69 116 THR A N 1
ATOM 883 C CA . THR A 1 116 ? 4.509 -2.702 -10.013 1.00 95.69 116 THR A CA 1
ATOM 884 C C . THR A 1 116 ? 5.070 -1.950 -11.199 1.00 95.69 116 THR A C 1
ATOM 886 O O . THR A 1 116 ? 4.954 -2.407 -12.338 1.00 95.69 116 THR A O 1
ATOM 889 N N . TYR A 1 117 ? 5.754 -0.847 -10.914 1.00 94.88 117 TYR A N 1
ATOM 890 C CA . TYR A 1 117 ? 6.626 -0.204 -11.883 1.00 94.88 117 TYR A CA 1
ATOM 891 C C . TYR A 1 117 ? 8.065 -0.125 -11.341 1.00 94.88 117 TYR A C 1
ATOM 893 O O . TYR A 1 117 ? 8.242 0.303 -10.197 1.00 94.88 117 TYR A O 1
ATOM 901 N N . PRO A 1 118 ? 9.084 -0.526 -12.130 1.00 94.25 118 PRO A N 1
ATOM 902 C CA . PRO A 1 118 ? 8.953 -1.163 -13.444 1.00 94.25 118 PRO A CA 1
ATOM 903 C C . PRO A 1 118 ? 8.236 -2.534 -13.364 1.00 94.25 118 PRO A C 1
ATOM 905 O O . PRO A 1 118 ? 8.176 -3.144 -12.285 1.00 94.25 118 PRO A O 1
ATOM 908 N N . PRO A 1 119 ? 7.636 -3.019 -14.469 1.00 93.50 119 PRO A N 1
ATOM 909 C CA . PRO A 1 119 ? 6.971 -4.319 -14.486 1.00 93.50 119 PRO A CA 1
ATOM 910 C C . PRO A 1 119 ? 7.953 -5.453 -14.178 1.00 93.50 119 PRO A C 1
ATOM 912 O O . PRO A 1 119 ? 8.959 -5.617 -14.858 1.00 93.50 119 PRO A O 1
ATOM 915 N N . ARG A 1 120 ? 7.633 -6.308 -13.198 1.00 88.31 120 ARG A N 1
ATOM 916 C CA . ARG A 1 120 ? 8.505 -7.437 -12.790 1.00 88.31 120 ARG A CA 1
ATOM 917 C C . ARG A 1 120 ? 8.721 -8.503 -13.862 1.00 88.31 120 ARG A C 1
ATOM 919 O O . ARG A 1 120 ? 9.525 -9.406 -13.665 1.00 88.31 120 ARG A O 1
ATOM 926 N N . THR A 1 121 ? 7.928 -8.469 -14.926 1.00 89.94 121 THR A N 1
ATOM 927 C CA . THR A 1 121 ? 8.046 -9.382 -16.064 1.00 89.94 121 THR A CA 1
ATOM 928 C C . THR A 1 121 ? 9.143 -8.965 -17.034 1.00 89.94 121 THR A C 1
ATOM 930 O O . THR A 1 121 ? 9.511 -9.778 -17.872 1.00 89.94 121 THR A O 1
ATOM 933 N N . LEU A 1 122 ? 9.640 -7.730 -16.932 1.00 93.00 122 LEU A N 1
ATOM 934 C CA . LEU A 1 122 ? 10.712 -7.211 -17.768 1.00 93.00 122 LEU A CA 1
ATOM 935 C C . LEU A 1 122 ? 12.058 -7.366 -17.063 1.00 93.00 122 LEU A C 1
ATOM 937 O O . LEU A 1 122 ? 12.169 -7.187 -15.845 1.00 93.00 122 LEU A O 1
ATOM 941 N N . GLY A 1 123 ? 13.094 -7.674 -17.838 1.00 92.88 123 GLY A N 1
ATOM 942 C CA . GLY A 1 123 ? 14.473 -7.625 -17.371 1.00 92.88 123 GLY A CA 1
ATOM 943 C C . GLY A 1 123 ? 14.935 -6.192 -17.082 1.00 92.88 123 GLY A C 1
ATOM 944 O O . GLY A 1 123 ? 14.262 -5.210 -17.401 1.00 92.88 123 GLY A O 1
ATOM 945 N N . GLN A 1 124 ? 16.128 -6.055 -16.497 1.00 89.00 124 GLN A N 1
ATOM 946 C CA . GLN A 1 124 ? 16.695 -4.746 -16.154 1.00 89.00 124 GLN A CA 1
ATOM 947 C C . GLN A 1 124 ? 16.918 -3.860 -17.390 1.00 89.00 124 GLN A C 1
ATOM 949 O O . GLN A 1 124 ? 16.638 -2.666 -17.339 1.00 89.00 124 GLN A O 1
ATOM 954 N N . GLN A 1 125 ? 17.413 -4.437 -18.491 1.00 92.50 125 GLN A N 1
ATOM 955 C CA . GLN A 1 125 ? 17.654 -3.704 -19.740 1.00 92.50 125 GLN A CA 1
ATOM 956 C C . GLN A 1 125 ? 16.344 -3.243 -20.382 1.00 92.50 125 GLN A C 1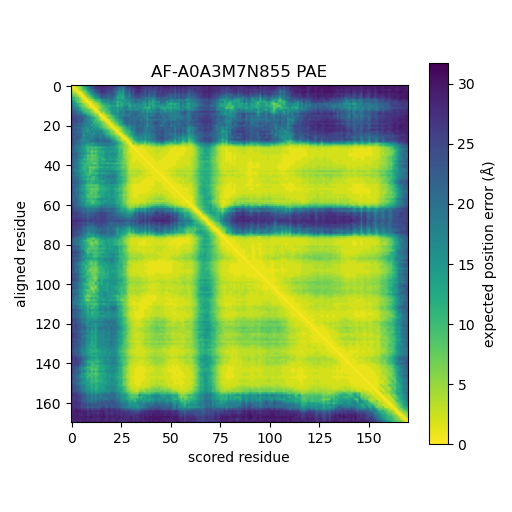
ATOM 958 O O . GLN A 1 125 ? 16.219 -2.077 -20.735 1.00 92.50 125 GLN A O 1
ATOM 963 N N . GLU A 1 126 ? 15.347 -4.126 -20.458 1.00 94.62 126 GLU A N 1
ATOM 964 C CA . GLU A 1 126 ? 14.019 -3.794 -20.985 1.00 94.62 126 GLU A CA 1
ATOM 965 C C . GLU A 1 126 ? 13.339 -2.716 -20.138 1.00 94.62 126 GLU A C 1
ATOM 967 O O . GLU A 1 126 ? 12.796 -1.760 -20.677 1.00 94.62 126 GLU A O 1
ATOM 972 N N . SER A 1 127 ? 13.434 -2.821 -18.809 1.00 92.12 127 SER A N 1
ATOM 973 C CA . SER A 1 127 ? 12.913 -1.807 -17.886 1.00 92.12 127 SER A CA 1
ATOM 974 C C . SER A 1 127 ? 13.615 -0.456 -18.046 1.00 92.12 127 SER A C 1
ATOM 976 O O . SER A 1 127 ? 12.975 0.584 -17.927 1.00 92.12 127 SER A O 1
ATOM 978 N N . ALA A 1 128 ? 14.926 -0.457 -18.307 1.00 89.31 128 ALA A N 1
ATOM 979 C CA . ALA A 1 128 ? 15.702 0.761 -18.536 1.00 89.31 128 ALA A CA 1
ATOM 980 C C . ALA A 1 128 ? 15.418 1.407 -19.901 1.00 89.31 128 ALA A C 1
ATOM 982 O O . ALA A 1 128 ? 15.612 2.611 -20.039 1.00 89.31 128 ALA A O 1
ATOM 983 N N . ALA A 1 129 ? 14.951 0.626 -20.877 1.00 93.25 129 ALA A N 1
ATOM 984 C CA . ALA A 1 129 ? 14.559 1.101 -22.201 1.00 93.25 129 ALA A CA 1
ATOM 985 C C . ALA A 1 129 ? 13.139 1.699 -22.242 1.00 93.25 129 ALA A C 1
ATOM 987 O O . ALA A 1 129 ? 12.708 2.176 -23.290 1.00 93.25 129 ALA A O 1
ATOM 988 N N . ILE A 1 130 ? 12.390 1.676 -21.132 1.00 93.00 130 ILE A N 1
ATOM 989 C CA . ILE A 1 130 ? 11.070 2.310 -21.064 1.00 93.00 130 ILE A CA 1
ATOM 990 C C . ILE A 1 130 ? 11.250 3.830 -21.044 1.00 93.00 130 ILE A C 1
ATOM 992 O O . ILE A 1 130 ? 11.622 4.408 -20.025 1.00 93.00 130 ILE A O 1
ATOM 996 N N . GLU A 1 131 ? 10.937 4.477 -22.163 1.00 93.06 131 GLU A N 1
ATOM 997 C CA . GLU A 1 131 ? 10.963 5.941 -22.281 1.00 93.06 131 GLU A CA 1
ATOM 998 C C . GLU A 1 131 ? 9.678 6.594 -21.762 1.00 93.06 131 GLU A C 1
ATOM 1000 O O . GLU A 1 131 ? 9.707 7.697 -21.225 1.00 93.06 131 GLU A O 1
ATOM 1005 N N . ASN A 1 132 ? 8.540 5.912 -21.917 1.00 93.44 132 ASN A N 1
ATOM 1006 C CA . ASN A 1 132 ? 7.223 6.457 -21.610 1.00 93.44 132 ASN A CA 1
ATOM 1007 C C . ASN A 1 132 ? 6.367 5.425 -20.870 1.00 93.44 132 ASN A C 1
ATOM 1009 O O . ASN A 1 132 ? 6.261 4.273 -21.290 1.00 93.44 132 ASN A O 1
ATOM 1013 N N . ALA A 1 133 ? 5.702 5.864 -19.802 1.00 93.19 133 ALA A N 1
ATOM 1014 C CA . ALA A 1 133 ? 4.709 5.084 -19.073 1.00 93.19 133 ALA A CA 1
ATOM 1015 C C . ALA A 1 133 ? 3.404 5.883 -18.970 1.00 93.19 133 ALA A C 1
ATOM 1017 O O . ALA A 1 133 ? 3.411 7.046 -18.570 1.00 93.19 133 ALA A O 1
ATOM 1018 N N . VAL A 1 134 ? 2.279 5.257 -19.321 1.00 95.88 134 VAL A N 1
ATOM 1019 C CA . VAL A 1 134 ? 0.945 5.861 -19.200 1.00 95.88 134 VAL A CA 1
ATOM 1020 C C . VAL A 1 134 ? 0.211 5.197 -18.045 1.00 95.88 134 VAL A C 1
ATOM 1022 O O . VAL A 1 134 ? -0.006 3.985 -18.050 1.00 95.88 134 VAL A O 1
ATOM 1025 N N . PHE A 1 135 ? -0.200 6.001 -17.069 1.00 95.25 135 PHE A N 1
ATOM 1026 C CA . PHE A 1 135 ? -0.990 5.551 -15.931 1.00 95.25 135 PHE A CA 1
ATOM 1027 C C . PHE A 1 135 ? -2.428 6.046 -16.052 1.00 95.25 135 PHE A C 1
ATOM 1029 O O . PHE A 1 135 ? -2.669 7.229 -16.282 1.00 95.25 135 PHE A O 1
ATOM 1036 N N . VAL A 1 136 ? -3.389 5.144 -15.862 1.00 95.62 136 VAL A N 1
ATOM 1037 C CA . VAL A 1 136 ? -4.821 5.462 -15.857 1.00 95.62 136 VAL A CA 1
ATOM 1038 C C . VAL A 1 136 ? -5.399 5.011 -14.524 1.00 95.62 136 VAL A C 1
ATOM 1040 O O . VAL A 1 136 ? -5.234 3.855 -14.137 1.00 95.62 136 VAL A O 1
ATOM 1043 N N . ALA A 1 137 ? -6.072 5.915 -13.816 1.00 93.94 137 ALA A N 1
ATOM 1044 C CA . ALA A 1 137 ? -6.672 5.628 -12.520 1.00 93.94 137 ALA A CA 1
ATOM 1045 C C . ALA A 1 137 ? -8.011 6.333 -12.321 1.00 93.94 137 ALA A C 1
ATOM 1047 O O . ALA A 1 137 ? -8.286 7.375 -12.911 1.00 93.94 137 ALA A O 1
ATOM 1048 N N . GLY A 1 138 ? -8.817 5.765 -11.426 1.00 92.25 138 GLY A N 1
ATOM 1049 C CA . GLY A 1 138 ? -10.034 6.366 -10.896 1.00 92.25 138 GLY A CA 1
ATOM 1050 C C . GLY A 1 138 ? -10.198 6.020 -9.417 1.00 92.25 138 GLY A C 1
ATOM 1051 O O . GLY A 1 138 ? -9.858 4.914 -8.988 1.00 92.25 138 GLY A O 1
ATOM 1052 N N . GLY A 1 139 ? -10.698 6.971 -8.623 1.00 92.31 139 GLY A N 1
ATOM 1053 C CA . GLY A 1 139 ? -10.853 6.804 -7.174 1.00 92.31 139 GLY A CA 1
ATOM 1054 C C . GLY A 1 139 ? -9.540 6.410 -6.485 1.00 92.31 139 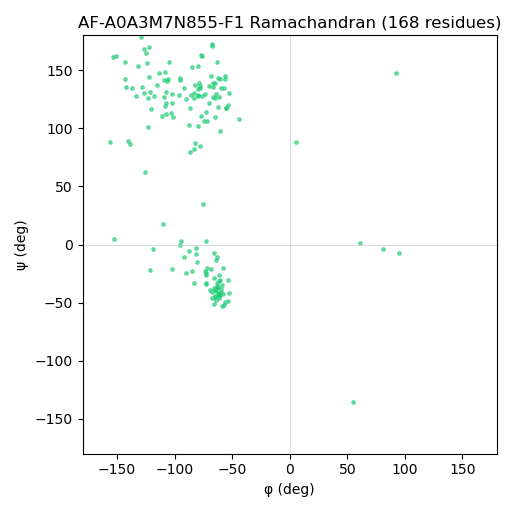GLY A C 1
ATOM 1055 O O . GLY A 1 139 ? -8.479 6.942 -6.802 1.00 92.31 139 GLY A O 1
ATOM 1056 N N . VAL A 1 140 ? -9.596 5.431 -5.577 1.00 89.44 140 VAL A N 1
ATOM 1057 C CA . VAL A 1 140 ? -8.411 4.896 -4.870 1.00 89.44 140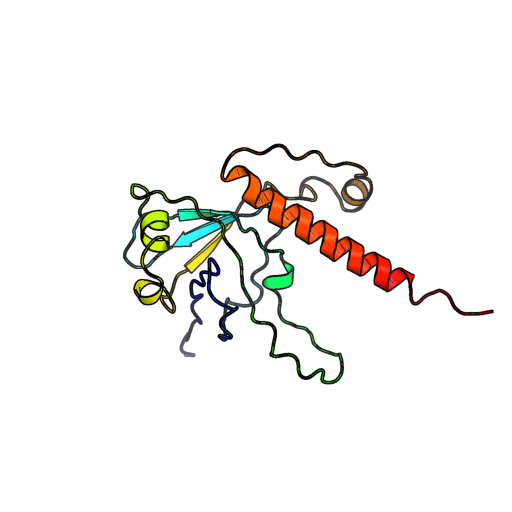 VAL A CA 1
ATOM 10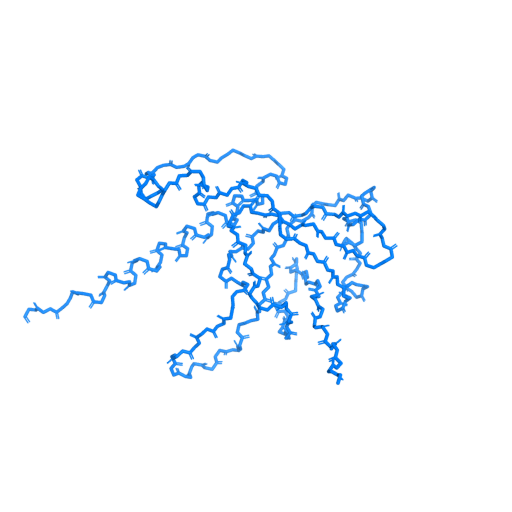58 C C . VAL A 1 140 ? -7.406 4.174 -5.778 1.00 89.44 140 VAL A C 1
ATOM 1060 O O . VAL A 1 140 ? -6.304 3.858 -5.336 1.00 89.44 140 VAL A O 1
ATOM 1063 N N . GLY A 1 141 ? -7.734 3.952 -7.057 1.00 91.56 141 GLY A N 1
ATOM 1064 C CA . GLY A 1 141 ? -6.807 3.397 -8.047 1.00 91.56 141 GLY A CA 1
ATOM 1065 C C . GLY A 1 141 ? -5.587 4.282 -8.331 1.00 91.56 141 GLY A C 1
ATOM 1066 O O . GLY A 1 141 ? -4.644 3.814 -8.960 1.00 91.56 141 GLY A O 1
ATOM 1067 N N . ILE A 1 142 ? -5.573 5.535 -7.854 1.00 95.38 142 ILE A N 1
ATOM 1068 C CA . ILE A 1 142 ? -4.409 6.432 -7.936 1.00 95.38 142 ILE A CA 1
ATOM 1069 C C . ILE A 1 142 ? -3.281 6.049 -6.967 1.00 95.38 142 ILE A C 1
ATOM 1071 O O . ILE A 1 142 ? -2.111 6.308 -7.235 1.00 95.38 142 ILE A O 1
ATOM 1075 N N . ASN A 1 143 ? -3.608 5.384 -5.859 1.00 95.44 143 ASN A N 1
ATOM 1076 C CA . ASN A 1 143 ? -2.663 5.042 -4.798 1.00 95.44 143 ASN A CA 1
ATOM 1077 C C . ASN A 1 143 ? -1.410 4.276 -5.270 1.00 95.44 143 ASN A C 1
ATOM 1079 O O . ASN A 1 143 ? -0.308 4.698 -4.915 1.00 95.44 143 ASN A O 1
ATOM 1083 N N . PRO A 1 144 ? -1.514 3.194 -6.075 1.00 96.00 144 PRO A N 1
ATOM 1084 C CA . PRO A 1 144 ? -0.320 2.502 -6.552 1.00 96.00 144 PRO A CA 1
ATOM 1085 C C . PRO A 1 144 ? 0.548 3.410 -7.430 1.00 96.00 144 PRO A C 1
ATOM 1087 O O . PRO A 1 144 ? 1.771 3.355 -7.327 1.00 96.00 144 PRO A O 1
ATOM 1090 N N . ILE A 1 145 ? -0.066 4.286 -8.232 1.00 97.00 145 ILE A N 1
ATOM 1091 C CA . ILE A 1 145 ? 0.645 5.212 -9.124 1.00 97.00 145 ILE A CA 1
ATOM 1092 C C . ILE A 1 145 ? 1.464 6.217 -8.317 1.00 97.00 145 ILE A C 1
ATOM 1094 O O . ILE A 1 145 ? 2.601 6.485 -8.692 1.00 97.00 145 ILE A O 1
ATOM 1098 N N . MET A 1 146 ? 0.944 6.711 -7.187 1.00 95.88 146 MET A N 1
ATOM 1099 C CA . MET A 1 146 ? 1.698 7.621 -6.315 1.00 95.88 146 MET A CA 1
ATOM 1100 C C . MET A 1 146 ? 3.029 7.004 -5.885 1.00 95.88 146 MET A C 1
ATOM 1102 O O . MET A 1 146 ? 4.077 7.607 -6.096 1.00 95.88 146 MET A O 1
ATOM 1106 N N . SER A 1 147 ? 3.012 5.760 -5.398 1.00 95.94 147 SER A N 1
ATOM 1107 C CA . SER A 1 147 ? 4.256 5.083 -5.013 1.00 95.94 147 SER A CA 1
ATOM 1108 C C . SER A 1 147 ? 5.209 4.881 -6.199 1.00 95.94 147 SER A C 1
ATOM 1110 O O . SER A 1 147 ? 6.421 5.011 -6.037 1.00 95.94 147 SER A O 1
ATOM 1112 N N . MET A 1 148 ? 4.679 4.588 -7.397 1.00 96.88 148 MET A N 1
ATOM 1113 C CA . MET A 1 148 ? 5.467 4.392 -8.621 1.00 96.88 148 MET A CA 1
ATOM 1114 C C . MET A 1 148 ? 6.151 5.681 -9.063 1.00 96.88 148 MET A C 1
ATOM 1116 O O . MET A 1 148 ? 7.361 5.677 -9.270 1.00 96.88 148 MET A O 1
ATOM 1120 N N . VAL A 1 149 ? 5.401 6.777 -9.175 1.00 95.75 149 VAL A N 1
ATOM 1121 C CA . VAL A 1 149 ? 5.925 8.076 -9.613 1.00 95.75 149 VAL A CA 1
ATOM 1122 C C . VAL A 1 149 ? 6.935 8.612 -8.604 1.00 95.75 149 VAL A C 1
ATOM 1124 O O . VAL A 1 149 ? 8.031 8.996 -8.999 1.00 95.75 149 VAL A O 1
ATOM 1127 N N . SER A 1 150 ? 6.639 8.546 -7.303 1.00 93.19 150 SER A N 1
ATOM 1128 C CA . SER A 1 150 ? 7.591 8.971 -6.271 1.00 93.19 150 SER A CA 1
ATOM 1129 C C . SER A 1 150 ? 8.870 8.125 -6.265 1.00 93.19 150 SER A C 1
ATOM 1131 O O . SER A 1 150 ? 9.951 8.638 -5.992 1.00 93.19 150 SER A O 1
ATOM 1133 N N . ALA A 1 151 ? 8.786 6.830 -6.585 1.00 92.50 151 ALA A N 1
ATOM 1134 C CA . ALA A 1 151 ? 9.975 5.989 -6.703 1.00 92.50 151 ALA A CA 1
ATOM 1135 C C . ALA A 1 151 ? 10.800 6.303 -7.963 1.00 92.50 151 ALA A C 1
ATOM 1137 O O . ALA A 1 151 ? 12.026 6.204 -7.914 1.00 92.50 151 ALA A O 1
ATOM 1138 N N . MET A 1 152 ? 10.152 6.682 -9.073 1.00 91.81 152 MET A N 1
ATOM 1139 C CA . MET A 1 152 ? 10.845 7.156 -10.278 1.00 91.81 152 MET A CA 1
ATOM 1140 C C . MET A 1 152 ? 11.577 8.469 -10.019 1.00 91.81 152 MET A C 1
ATOM 1142 O O . MET A 1 152 ? 12.734 8.592 -10.410 1.00 91.81 152 MET A O 1
ATOM 1146 N N . ASP A 1 153 ? 10.922 9.406 -9.335 1.00 90.62 153 ASP A N 1
ATOM 1147 C CA . ASP A 1 153 ? 11.488 10.703 -8.962 1.00 90.62 153 ASP A CA 1
ATOM 1148 C C . ASP A 1 153 ? 12.751 10.527 -8.103 1.00 90.62 153 ASP A C 1
ATOM 1150 O O . ASP A 1 153 ? 13.844 10.925 -8.505 1.00 90.62 153 ASP A O 1
ATOM 1154 N N . ALA A 1 154 ? 12.648 9.752 -7.017 1.00 85.38 154 ALA A N 1
ATOM 1155 C CA . ALA A 1 154 ? 13.788 9.429 -6.157 1.00 85.38 154 ALA A CA 1
ATOM 1156 C C . ALA A 1 154 ? 14.932 8.709 -6.906 1.00 85.38 154 ALA A C 1
ATOM 1158 O O . ALA A 1 154 ? 16.111 8.900 -6.603 1.00 85.38 154 ALA A O 1
ATOM 1159 N N . ALA A 1 155 ? 14.613 7.860 -7.890 1.00 83.31 155 ALA A N 1
ATOM 1160 C CA . ALA A 1 155 ? 15.626 7.214 -8.726 1.00 83.31 155 ALA A CA 1
ATOM 1161 C C . ALA A 1 155 ? 16.280 8.192 -9.721 1.00 83.31 155 ALA A C 1
ATOM 1163 O O . ALA A 1 155 ? 17.464 8.040 -10.034 1.00 83.31 155 ALA A O 1
ATOM 1164 N N . GLY A 1 156 ? 15.529 9.181 -10.212 1.00 79.50 156 GLY A N 1
ATOM 1165 C CA . GLY A 1 156 ? 16.026 10.272 -11.046 1.00 79.50 156 GLY A CA 1
ATOM 1166 C C . GLY A 1 156 ? 17.024 11.156 -10.301 1.00 79.50 156 GLY A C 1
ATOM 1167 O O . GLY A 1 156 ? 18.123 11.376 -10.808 1.00 79.50 156 GLY A O 1
ATOM 1168 N N . GLU A 1 157 ? 16.692 11.572 -9.077 1.00 68.50 157 GLU A N 1
ATOM 1169 C CA . GLU A 1 157 ? 17.588 12.338 -8.193 1.00 68.50 157 GLU A CA 1
ATOM 1170 C C . GLU A 1 157 ? 18.887 11.582 -7.871 1.00 68.50 157 GLU A C 1
ATOM 1172 O O . GLU A 1 157 ? 19.988 12.143 -7.894 1.00 68.50 157 GLU A O 1
ATOM 1177 N N . ALA A 1 158 ? 18.792 10.274 -7.618 1.00 65.75 158 ALA A N 1
ATOM 1178 C CA . ALA A 1 158 ? 19.977 9.452 -7.404 1.00 65.75 158 ALA A CA 1
ATOM 1179 C C . ALA A 1 158 ? 20.871 9.450 -8.658 1.00 65.75 158 ALA A C 1
ATOM 1181 O O . ALA A 1 158 ? 22.072 9.677 -8.570 1.00 65.75 158 ALA A O 1
ATOM 1182 N N . ARG A 1 159 ? 20.300 9.258 -9.853 1.00 68.88 159 ARG A N 1
ATOM 1183 C CA . ARG A 1 159 ? 21.071 9.254 -11.110 1.00 68.88 159 ARG A CA 1
ATOM 1184 C C . ARG A 1 159 ? 21.719 10.603 -11.423 1.00 68.88 159 ARG A C 1
ATOM 1186 O O . ARG A 1 159 ? 22.853 10.614 -11.895 1.00 68.88 159 ARG A O 1
ATOM 1193 N N . SER A 1 160 ? 21.031 11.716 -11.178 1.00 62.78 160 SER A N 1
ATOM 1194 C CA . SER A 1 160 ? 21.583 13.053 -11.425 1.00 62.78 160 SER A CA 1
ATOM 1195 C C . SER A 1 160 ? 22.713 13.400 -10.454 1.00 62.78 160 SER A C 1
ATOM 1197 O O . SER A 1 160 ? 23.729 13.941 -10.883 1.00 62.78 160 SER A O 1
ATOM 1199 N N . SER A 1 161 ? 22.593 13.021 -9.179 1.00 60.19 161 SER A N 1
ATOM 1200 C CA . SER A 1 161 ? 23.667 13.209 -8.193 1.00 60.19 161 SER A CA 1
ATOM 1201 C C . SER A 1 161 ? 24.916 12.373 -8.505 1.00 60.19 161 SER A C 1
ATOM 1203 O O . SER A 1 161 ? 26.022 12.893 -8.401 1.00 60.19 161 SER A O 1
ATOM 1205 N N . PHE A 1 162 ? 24.769 11.137 -9.003 1.00 55.69 162 PHE A N 1
ATOM 1206 C CA . PHE A 1 162 ? 25.911 10.337 -9.479 1.00 55.69 162 PHE A CA 1
ATOM 1207 C C . PHE A 1 162 ? 26.616 10.921 -10.715 1.00 55.69 162 PHE A C 1
ATOM 1209 O O . PHE A 1 162 ? 27.808 10.689 -10.897 1.00 55.69 162 PHE A O 1
ATOM 1216 N N . LEU A 1 163 ? 25.905 11.655 -11.575 1.00 58.38 163 LEU A N 1
ATOM 1217 C CA . LEU A 1 163 ? 26.484 12.272 -12.777 1.00 58.38 163 LEU A CA 1
ATOM 1218 C C . LEU A 1 163 ? 27.140 13.636 -12.494 1.00 58.38 163 LEU A C 1
ATOM 1220 O O . LEU A 1 163 ? 28.018 14.046 -13.250 1.00 58.38 163 LEU A O 1
ATOM 1224 N N . GLY A 1 164 ? 26.749 14.325 -11.416 1.00 53.88 164 GLY A N 1
ATOM 1225 C CA . GLY A 1 164 ? 27.282 15.641 -11.039 1.00 53.88 164 GLY A CA 1
ATOM 1226 C C . GLY A 1 164 ? 28.704 15.634 -10.460 1.00 53.88 164 GLY A C 1
ATOM 1227 O O . GLY A 1 164 ? 29.395 16.640 -10.571 1.00 53.88 164 GLY A O 1
ATOM 1228 N N . ASP A 1 165 ? 29.168 14.509 -9.907 1.00 54.88 165 ASP A N 1
ATOM 1229 C CA . ASP A 1 165 ? 30.500 14.382 -9.280 1.00 54.88 165 ASP A CA 1
ATOM 1230 C C . ASP A 1 165 ? 31.629 14.012 -10.269 1.00 54.88 165 ASP A C 1
ATOM 1232 O O . ASP A 1 165 ? 32.802 13.978 -9.901 1.00 54.88 165 ASP A O 1
ATOM 1236 N N . GLY A 1 166 ? 31.304 13.728 -11.536 1.00 48.38 166 GLY A N 1
ATOM 1237 C CA . GLY A 1 166 ? 32.268 13.267 -12.547 1.00 48.38 166 GLY A CA 1
ATOM 1238 C C . GLY A 1 166 ? 32.879 14.356 -13.437 1.00 48.38 166 GLY A C 1
ATOM 1239 O O . GLY A 1 166 ? 33.608 14.026 -14.370 1.00 48.38 166 GLY A O 1
ATOM 1240 N N . GLY A 1 167 ? 32.562 15.632 -13.205 1.00 48.50 167 GLY A N 1
ATOM 1241 C CA . GLY A 1 167 ? 32.848 16.718 -14.144 1.00 48.50 167 GLY A CA 1
ATOM 1242 C C . GLY A 1 167 ? 33.642 17.877 -13.554 1.00 48.50 167 GLY A C 1
ATOM 1243 O O . GLY A 1 167 ? 33.129 18.988 -13.532 1.00 48.50 167 GLY A O 1
ATOM 1244 N N . MET A 1 168 ? 34.879 17.645 -13.102 1.00 46.78 168 MET A N 1
ATOM 1245 C CA . MET A 1 168 ? 35.891 18.710 -13.063 1.00 46.78 168 MET A CA 1
ATOM 1246 C C . MET A 1 168 ? 37.310 18.127 -13.080 1.00 46.78 168 MET A C 1
ATOM 1248 O O . MET A 1 168 ? 37.906 17.873 -12.038 1.00 46.78 168 MET A O 1
ATOM 1252 N N . LEU A 1 169 ? 37.834 17.905 -14.284 1.00 42.97 169 LEU A N 1
ATOM 1253 C CA . LEU A 1 169 ? 39.269 17.866 -14.566 1.00 42.97 169 LEU A CA 1
ATOM 1254 C C . LEU A 1 169 ? 39.473 18.605 -15.894 1.00 42.97 169 LEU A C 1
ATOM 1256 O O . LEU A 1 169 ? 39.429 17.984 -16.954 1.00 42.97 169 LEU A O 1
ATOM 1260 N N . ASP A 1 170 ? 39.629 19.924 -15.795 1.00 46.72 170 ASP A N 1
ATOM 1261 C CA . ASP A 1 170 ? 40.404 20.725 -16.749 1.00 46.72 170 ASP A CA 1
ATOM 1262 C C . ASP A 1 170 ? 41.800 20.949 -16.147 1.00 46.72 170 ASP A C 1
ATOM 1264 O O . ASP A 1 170 ? 41.872 21.213 -14.919 1.00 46.72 170 ASP A O 1
#

Sequence (170 aa):
MASANDSIPHVVRTGHEPRQAGTWHARPPLRHLPGQYIDLHIPGIPTVGGFTITSTPQTALPITTTAPERPEPPQTRYIELAIQKSPGNPPAAYLWQAPSTILNSPVSFQVGGRFTYPPRTLGQQESAAIENAVFVAGGVGINPIMSMVSAMDAAGEARSSFLGDGGMLD

Solvent-accessible surface area (backbone atoms only — not comparable to full-atom values): 10679 Å² total; per-residue (Å²): 137,85,82,82,83,72,61,57,38,56,56,83,80,69,93,86,52,78,84,79,89,60,93,60,38,65,72,82,73,57,78,64,60,22,25,21,26,31,44,35,42,44,84,95,46,93,58,72,30,80,45,39,30,33,42,36,46,72,43,36,43,81,84,81,75,86,70,82,88,65,96,65,77,81,82,61,50,47,82,39,70,78,78,73,89,34,79,88,40,65,50,43,31,57,68,68,48,60,61,92,78,43,50,78,39,63,40,49,70,46,83,41,77,77,61,34,57,71,53,81,89,49,54,72,67,61,50,68,68,59,87,77,86,90,87,85,67,60,79,77,56,43,34,27,51,46,2,26,53,53,41,50,50,56,51,48,54,52,53,51,58,66,58,64,78,75,76,84,87,130

pLDDT: mean 75.81, std 22.24, range [28.28, 97.0]